Protein AF-A0A9D2M8E3-F1 (afdb_monomer_lite)

Organism: NCBI:txid2838605

Radius of gyration: 37.94 Å; chains: 1; bounding box: 45×96×99 Å

InterPro domains:
  IPR003688 Type IV secretion system protein TraG/VirD4 [PF02534] (4-47)
  IPR027417 P-loop containing nucleoside triphosphate hydrolase [G3DSA:3.40.50.300] (1-57)

Structure (mmCIF, N/CA/C/O backbone):
data_AF-A0A9D2M8E3-F1
#
_entry.id   AF-A0A9D2M8E3-F1
#
loop_
_atom_site.group_PDB
_atom_site.id
_atom_site.type_symbol
_atom_site.label_atom_id
_atom_site.label_alt_id
_atom_site.label_comp_id
_atom_site.label_asym_id
_atom_site.label_entity_id
_atom_site.label_seq_id
_atom_site.pdbx_PDB_ins_code
_atom_site.Cartn_x
_atom_site.Cartn_y
_atom_site.Cartn_z
_atom_site.occupancy
_atom_site.B_iso_or_equiv
_atom_site.auth_seq_id
_atom_site.auth_comp_id
_atom_site.auth_asym_id
_atom_site.auth_atom_id
_atom_site.pdbx_PDB_model_num
ATOM 1 N N . SER A 1 1 ? -12.937 4.416 65.741 1.00 48.53 1 SER A N 1
ATOM 2 C CA . SER A 1 1 ? -12.625 3.472 64.653 1.00 48.53 1 SER A CA 1
ATOM 3 C C . SER A 1 1 ? -11.953 4.256 63.542 1.00 48.53 1 SER A C 1
ATOM 5 O O . SER A 1 1 ? -12.452 5.300 63.144 1.00 48.53 1 SER A O 1
ATOM 7 N N . ARG A 1 2 ? -10.749 3.849 63.131 1.00 47.59 2 ARG A N 1
ATOM 8 C CA . ARG A 1 2 ? -10.013 4.509 62.047 1.00 47.59 2 ARG A CA 1
ATOM 9 C C . ARG A 1 2 ? -10.715 4.159 60.737 1.00 47.59 2 ARG A C 1
ATOM 11 O O . ARG A 1 2 ? -10.759 2.986 60.385 1.00 47.59 2 ARG A O 1
ATOM 18 N N . GLY A 1 3 ? -11.304 5.164 60.087 1.00 56.47 3 GLY A N 1
ATOM 19 C CA . GLY A 1 3 ? -11.869 5.063 58.744 1.00 56.47 3 GLY A CA 1
ATOM 20 C C . GLY A 1 3 ? -10.790 4.555 57.800 1.00 56.47 3 GLY A C 1
ATOM 21 O O . GLY A 1 3 ? -9.823 5.251 57.501 1.00 56.47 3 GLY A O 1
ATOM 22 N N . HIS A 1 4 ? -10.916 3.283 57.457 1.00 54.84 4 HIS A N 1
ATOM 23 C CA . HIS A 1 4 ? -9.984 2.523 56.652 1.00 54.84 4 HIS A CA 1
ATOM 24 C C . HIS A 1 4 ? -10.106 3.015 55.206 1.00 54.84 4 HIS A C 1
ATOM 26 O O . HIS A 1 4 ? -11.126 2.786 54.570 1.00 54.84 4 HIS A O 1
ATOM 32 N N . SER A 1 5 ? -9.095 3.766 54.756 1.00 56.19 5 SER A N 1
ATOM 33 C CA . SER A 1 5 ? -8.707 3.964 53.350 1.00 56.19 5 SER A CA 1
ATOM 34 C C . SER A 1 5 ? -9.853 4.098 52.336 1.00 56.19 5 SER A C 1
ATOM 36 O O . SER A 1 5 ? -10.317 3.108 51.777 1.00 56.19 5 SER A O 1
ATOM 38 N N . GLY A 1 6 ? -10.243 5.337 52.020 1.00 55.47 6 GLY A N 1
ATOM 39 C CA . GLY A 1 6 ? -10.965 5.619 50.779 1.00 55.47 6 GLY A CA 1
ATOM 40 C C . GLY A 1 6 ? -10.062 5.292 49.589 1.00 55.47 6 GLY A C 1
ATOM 41 O O . GLY A 1 6 ? -9.016 5.918 49.420 1.00 55.47 6 GLY A O 1
ATOM 42 N N . SER A 1 7 ? -10.432 4.266 48.828 1.00 56.59 7 SER A N 1
ATOM 43 C CA . SER A 1 7 ? -9.675 3.745 47.694 1.00 56.59 7 SER A CA 1
ATOM 44 C C . SER A 1 7 ? -9.417 4.824 46.641 1.00 56.59 7 SER A C 1
ATOM 46 O O . SER A 1 7 ? -10.342 5.327 46.008 1.00 56.59 7 SER A O 1
ATOM 48 N N . TYR A 1 8 ? -8.142 5.150 46.432 1.00 59.34 8 TYR A N 1
ATOM 49 C CA . TYR A 1 8 ? -7.675 5.828 45.229 1.00 59.34 8 TYR A CA 1
ATOM 50 C C . TYR A 1 8 ? -7.623 4.810 44.088 1.00 59.34 8 TYR A C 1
ATOM 52 O O . TYR A 1 8 ? -6.868 3.844 44.141 1.00 59.34 8 TYR A O 1
ATOM 60 N N . SER A 1 9 ? -8.442 5.020 43.069 1.00 57.38 9 SER A N 1
ATOM 61 C CA . SER A 1 9 ? -8.101 4.880 41.648 1.00 57.38 9 SER A CA 1
ATOM 62 C C . SER A 1 9 ? -9.409 5.001 40.885 1.00 57.38 9 SER A C 1
ATOM 64 O O . SER A 1 9 ? -10.230 4.090 40.843 1.00 57.38 9 SER A O 1
ATOM 66 N N . THR A 1 10 ? -9.637 6.167 40.293 1.00 57.03 10 THR A N 1
ATOM 67 C CA . THR A 1 10 ? -10.474 6.244 39.099 1.00 57.03 10 THR A CA 1
ATOM 68 C C . THR A 1 10 ? -9.817 5.330 38.078 1.00 57.03 10 THR A C 1
ATOM 70 O O . THR A 1 10 ? -8.768 5.653 37.526 1.00 57.03 10 THR A O 1
ATOM 73 N N . SER A 1 11 ? -10.356 4.123 37.974 1.00 56.72 11 SER A N 1
ATOM 74 C CA . SER A 1 11 ? -9.768 3.044 37.212 1.00 56.72 11 SER A CA 1
ATOM 75 C C . SER A 1 11 ? -9.793 3.394 35.726 1.00 56.72 11 SER A C 1
ATOM 77 O O . SER A 1 11 ? -10.864 3.664 35.182 1.00 56.72 11 SER A O 1
ATOM 79 N N . GLU A 1 12 ? -8.649 3.300 35.044 1.00 57.16 12 GLU A N 1
ATOM 80 C CA . GLU A 1 12 ? -8.608 3.197 33.573 1.00 57.16 12 GLU A CA 1
ATOM 81 C C . GLU A 1 12 ? -9.514 2.056 33.059 1.00 57.16 12 GLU A C 1
ATOM 83 O O . GLU A 1 12 ? -9.906 2.026 31.897 1.00 57.16 12 GLU A O 1
ATOM 88 N N . GLN A 1 13 ? -9.920 1.129 33.938 1.00 56.38 13 GLN A N 1
ATOM 89 C CA . GLN A 1 13 ? -10.853 0.040 33.646 1.00 56.38 13 GLN A CA 1
ATOM 90 C C . GLN A 1 13 ? -12.314 0.501 33.494 1.00 56.38 13 GLN A C 1
ATOM 92 O O . GLN A 1 13 ? -13.134 -0.282 33.021 1.00 56.38 13 GLN A O 1
ATOM 97 N N . GLN A 1 14 ? -12.669 1.729 33.895 1.00 52.62 14 GLN A N 1
ATOM 98 C CA . GLN A 1 14 ? -14.042 2.250 33.798 1.00 52.62 14 GLN A CA 1
ATOM 99 C C . GLN A 1 14 ? -14.261 3.229 32.639 1.00 52.62 14 GLN A C 1
ATOM 101 O O . GLN A 1 14 ? -15.409 3.439 32.250 1.00 52.62 14 GLN A O 1
ATOM 106 N N . ALA A 1 15 ? -13.204 3.795 32.051 1.00 56.69 15 ALA A N 1
ATOM 107 C CA . ALA A 1 15 ? -13.328 4.713 30.926 1.00 56.69 15 ALA A CA 1
ATOM 108 C C . ALA A 1 15 ? -12.092 4.655 30.016 1.00 56.69 15 ALA A C 1
ATOM 110 O O . ALA A 1 15 ? -10.996 5.000 30.438 1.00 56.69 15 ALA A O 1
ATOM 111 N N . ALA A 1 16 ? -12.325 4.299 28.749 1.00 57.50 16 ALA A N 1
ATOM 112 C CA . ALA A 1 16 ? -11.420 4.513 27.617 1.00 57.50 16 ALA A CA 1
ATOM 113 C C . ALA A 1 16 ? -10.131 3.670 27.578 1.00 57.50 16 ALA A C 1
ATOM 115 O O . ALA A 1 16 ? -9.033 4.207 27.481 1.00 57.50 16 ALA A O 1
ATOM 116 N N . ARG A 1 17 ? -10.263 2.337 27.533 1.00 69.25 17 ARG A N 1
ATOM 117 C CA . ARG A 1 17 ? -9.218 1.528 26.891 1.00 69.25 17 ARG A CA 1
ATOM 118 C C . ARG A 1 17 ? -9.436 1.571 25.381 1.00 69.25 17 ARG A C 1
ATOM 120 O O . ARG A 1 17 ? -10.548 1.298 24.921 1.00 69.25 17 ARG A O 1
ATOM 127 N N . ASP A 1 18 ? -8.390 1.901 24.630 1.00 72.44 18 ASP A N 1
ATOM 128 C CA . ASP A 1 18 ? -8.398 1.722 23.181 1.00 72.44 18 ASP A CA 1
ATOM 129 C C . ASP A 1 18 ? -8.670 0.250 22.857 1.00 72.44 18 ASP A C 1
ATOM 131 O O . ASP A 1 18 ? -8.271 -0.651 23.601 1.00 72.44 18 ASP A O 1
ATOM 135 N N . LEU A 1 19 ? -9.380 -0.003 21.755 1.00 75.38 19 LEU A N 1
ATOM 136 C CA . LEU A 1 19 ? -9.767 -1.363 21.379 1.00 75.38 19 LEU A CA 1
ATOM 137 C C . LEU A 1 19 ? -8.551 -2.289 21.237 1.00 75.38 19 LEU A C 1
ATOM 139 O O . LEU A 1 19 ? -8.597 -3.439 21.666 1.00 75.38 19 LEU A O 1
ATOM 143 N N . LEU A 1 20 ? -7.487 -1.761 20.638 1.00 81.50 20 LEU A N 1
ATOM 144 C CA . LEU A 1 20 ? -6.161 -2.352 20.558 1.00 81.50 20 LEU A CA 1
ATOM 145 C C . LEU A 1 20 ? -5.149 -1.220 20.710 1.00 81.50 20 LEU A C 1
ATOM 147 O O . LEU A 1 20 ? -5.230 -0.209 20.012 1.00 81.50 20 LEU A O 1
ATOM 151 N N . THR A 1 21 ? -4.193 -1.406 21.607 1.00 84.44 21 THR A N 1
ATOM 152 C CA . THR A 1 21 ? -3.029 -0.526 21.728 1.00 84.44 21 THR A CA 1
ATOM 153 C C . THR A 1 21 ? -2.104 -0.706 20.516 1.00 84.44 21 THR A C 1
ATOM 155 O O . THR A 1 21 ? -2.085 -1.779 19.906 1.00 84.44 21 THR A O 1
ATOM 158 N N . PRO A 1 22 ? -1.304 0.305 20.137 1.00 84.62 22 PRO A N 1
ATOM 159 C CA . PRO A 1 22 ? -0.402 0.196 18.987 1.00 84.62 22 PRO A CA 1
ATOM 160 C C . PRO A 1 22 ? 0.607 -0.954 19.122 1.00 84.62 22 PRO A C 1
ATOM 162 O O . PRO A 1 22 ? 0.984 -1.554 18.117 1.00 84.62 22 PRO A O 1
ATOM 165 N N . ASP A 1 23 ? 1.006 -1.306 20.344 1.00 86.25 23 ASP A N 1
ATOM 166 C CA . ASP A 1 23 ? 1.893 -2.444 20.590 1.00 86.25 23 ASP A CA 1
ATOM 167 C C . ASP A 1 23 ? 1.175 -3.787 20.392 1.00 86.25 23 ASP A C 1
ATOM 169 O O . ASP A 1 23 ? 1.748 -4.707 19.811 1.00 86.25 23 ASP A O 1
ATOM 173 N N . GLU A 1 24 ? -0.108 -3.884 20.757 1.00 86.62 24 GLU A N 1
ATOM 174 C CA . GLU A 1 24 ? -0.941 -5.052 20.439 1.00 86.62 24 GLU A CA 1
ATOM 175 C C . GLU A 1 24 ? -1.195 -5.171 18.922 1.00 86.62 24 GLU A C 1
ATOM 177 O O . GLU A 1 24 ? -1.209 -6.279 18.389 1.00 86.62 24 GLU A O 1
ATOM 182 N N . VAL A 1 25 ? -1.322 -4.051 18.196 1.00 86.31 25 VAL A N 1
ATOM 183 C CA . VAL A 1 25 ? -1.432 -4.051 16.722 1.00 86.31 25 VAL A CA 1
ATOM 184 C C . VAL A 1 25 ? -0.138 -4.536 16.063 1.00 86.31 25 VAL A C 1
ATOM 186 O O . VAL A 1 25 ? -0.194 -5.283 15.089 1.00 86.31 25 VAL A O 1
ATOM 189 N N . ARG A 1 26 ? 1.032 -4.160 16.593 1.00 86.81 26 ARG A N 1
ATOM 190 C CA . ARG A 1 26 ? 2.343 -4.614 16.085 1.00 86.81 26 ARG A CA 1
ATOM 191 C C . ARG A 1 26 ? 2.579 -6.109 16.280 1.00 86.81 26 ARG A C 1
ATOM 193 O O . ARG A 1 26 ? 3.331 -6.706 15.519 1.00 86.81 26 ARG A O 1
ATOM 200 N N . LEU A 1 27 ? 1.953 -6.695 17.297 1.00 91.00 27 LEU A N 1
ATOM 201 C CA . LEU A 1 27 ? 2.009 -8.128 17.586 1.00 91.00 27 LEU A CA 1
ATOM 202 C C . LEU A 1 27 ? 0.926 -8.931 16.848 1.00 91.00 27 LEU A C 1
ATOM 204 O O . LEU A 1 27 ? 0.848 -10.150 17.018 1.00 91.00 27 LEU A O 1
ATOM 208 N N . LEU A 1 28 ? 0.081 -8.279 16.041 1.00 89.00 28 LEU A N 1
ATOM 209 C CA . LEU A 1 28 ? -0.947 -8.962 15.267 1.00 89.00 28 LEU A CA 1
ATOM 210 C C . LEU A 1 28 ? -0.289 -9.923 14.253 1.00 89.00 28 LEU A C 1
ATOM 212 O O . LEU A 1 28 ? 0.680 -9.540 13.594 1.00 89.00 28 LEU A O 1
ATOM 216 N N . PRO A 1 29 ? -0.800 -11.160 14.086 1.00 90.44 29 PRO A N 1
ATOM 217 C CA . PRO A 1 29 ? -0.261 -12.096 13.106 1.00 90.44 29 PRO A CA 1
ATOM 218 C C . PRO A 1 29 ? -0.254 -11.486 11.706 1.00 90.44 29 PRO A C 1
ATOM 220 O O . PRO A 1 29 ? -1.244 -10.874 11.304 1.00 90.44 29 PRO A O 1
ATOM 223 N N . GLU A 1 30 ? 0.811 -11.718 10.933 1.00 87.62 30 GLU A N 1
ATOM 224 C CA . GLU A 1 30 ? 0.981 -11.094 9.616 1.00 87.62 30 GLU A CA 1
ATOM 225 C C . GLU A 1 30 ? -0.240 -11.283 8.711 1.00 87.62 30 GLU A C 1
ATOM 227 O O . GLU A 1 30 ? -0.591 -10.367 7.986 1.00 87.62 30 GLU A O 1
ATOM 232 N N . GLY A 1 31 ? -0.931 -12.424 8.759 1.00 90.25 31 GLY A N 1
ATOM 233 C CA . GLY A 1 31 ? -2.104 -12.710 7.925 1.00 90.25 31 GLY A CA 1
ATOM 234 C C . GLY A 1 31 ? -3.399 -11.982 8.306 1.00 90.25 31 GLY A C 1
ATOM 235 O O . GLY A 1 31 ? -4.410 -12.207 7.644 1.00 90.25 31 GLY A O 1
ATOM 236 N N . LYS A 1 32 ? -3.411 -11.147 9.350 1.00 92.31 32 LYS A N 1
ATOM 237 C CA . LYS A 1 32 ? -4.604 -10.443 9.839 1.00 92.31 32 LYS A CA 1
ATOM 238 C C . LYS A 1 32 ? -4.510 -8.933 9.610 1.00 92.31 32 LYS A C 1
ATOM 240 O O . LYS A 1 32 ? -3.429 -8.357 9.599 1.00 92.31 32 LYS A O 1
ATOM 245 N N . ALA A 1 33 ? -5.664 -8.296 9.449 1.00 91.31 33 ALA A N 1
ATOM 246 C CA . ALA A 1 33 ? -5.821 -6.857 9.304 1.00 91.31 33 ALA A CA 1
ATOM 247 C C . ALA A 1 33 ? -6.982 -6.354 10.167 1.00 91.31 33 ALA A C 1
ATOM 249 O O . ALA A 1 33 ? -7.969 -7.060 10.378 1.00 91.31 33 ALA A O 1
ATOM 250 N N . VAL A 1 34 ? -6.863 -5.116 10.644 1.00 91.12 34 VAL A N 1
ATOM 251 C CA . VAL A 1 34 ? -7.949 -4.402 11.322 1.00 91.12 34 VAL A CA 1
ATOM 252 C C . VAL A 1 34 ? -8.662 -3.529 10.296 1.00 91.12 34 VAL A C 1
ATOM 254 O O . VAL A 1 34 ? -8.035 -2.696 9.644 1.00 91.12 34 VAL A O 1
ATOM 257 N N . LEU A 1 35 ? -9.970 -3.719 10.153 1.00 90.31 35 LEU A N 1
ATOM 258 C CA . LEU A 1 35 ? -10.807 -3.007 9.198 1.00 90.31 35 LEU A CA 1
ATOM 259 C C . LEU A 1 35 ? -11.712 -2.004 9.918 1.00 90.31 35 LEU A C 1
ATOM 261 O O . LEU A 1 35 ? -12.464 -2.364 10.826 1.00 90.31 35 LEU A O 1
ATOM 265 N N . PHE A 1 36 ? -11.674 -0.751 9.466 1.00 90.69 36 PHE A N 1
ATOM 266 C CA . PHE A 1 36 ? -12.558 0.312 9.937 1.00 90.69 36 PHE A CA 1
ATOM 267 C C . PHE A 1 36 ? -13.624 0.604 8.882 1.00 90.69 36 PHE A C 1
ATOM 269 O O . PHE A 1 36 ? -13.362 1.276 7.885 1.00 90.69 36 PHE A O 1
ATOM 276 N N . VAL A 1 37 ? -14.837 0.102 9.109 1.00 92.31 37 VAL A N 1
ATOM 277 C CA . VAL A 1 37 ? -16.008 0.406 8.27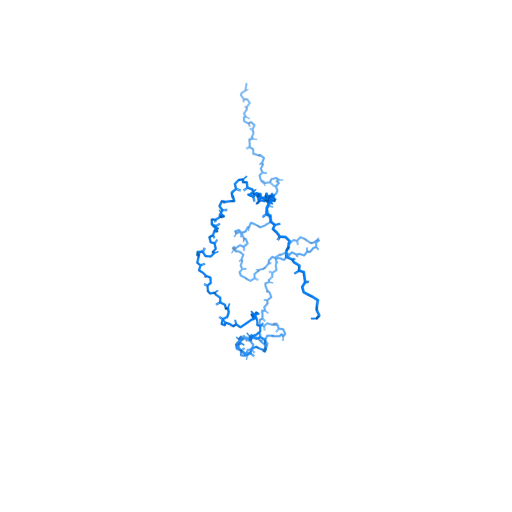8 1.00 92.31 37 VAL A CA 1
ATOM 278 C C . VAL A 1 37 ? -16.850 1.459 8.991 1.00 92.31 37 VAL A C 1
ATOM 280 O O . VAL A 1 37 ? -17.129 1.354 10.185 1.00 92.31 37 VAL A O 1
ATOM 283 N N . ARG A 1 38 ? -17.250 2.512 8.274 1.00 94.00 38 ARG A N 1
ATOM 284 C CA . ARG A 1 38 ? -18.057 3.591 8.854 1.00 94.00 38 ARG A CA 1
ATOM 285 C C . ARG A 1 38 ? -19.384 3.038 9.382 1.00 94.00 38 ARG A C 1
ATOM 287 O O . ARG A 1 38 ? -20.125 2.415 8.636 1.00 94.00 38 ARG A O 1
ATOM 294 N N . GLY A 1 39 ? -19.701 3.352 10.637 1.00 91.88 39 GLY A N 1
ATOM 295 C CA . GLY A 1 39 ? -20.947 2.930 11.287 1.00 91.88 39 GLY A CA 1
ATOM 296 C C . GLY A 1 39 ? -20.880 1.544 11.927 1.00 91.88 39 GLY A C 1
ATOM 297 O O . GLY A 1 39 ? -21.744 1.225 12.736 1.00 91.88 39 GLY A O 1
ATOM 298 N N . GLU A 1 40 ? -19.830 0.776 11.646 1.00 91.12 40 GLU A N 1
ATOM 299 C CA . GLU A 1 40 ? -19.613 -0.538 12.235 1.00 91.12 40 GLU A CA 1
ATOM 300 C C . GLU A 1 40 ? -18.542 -0.495 1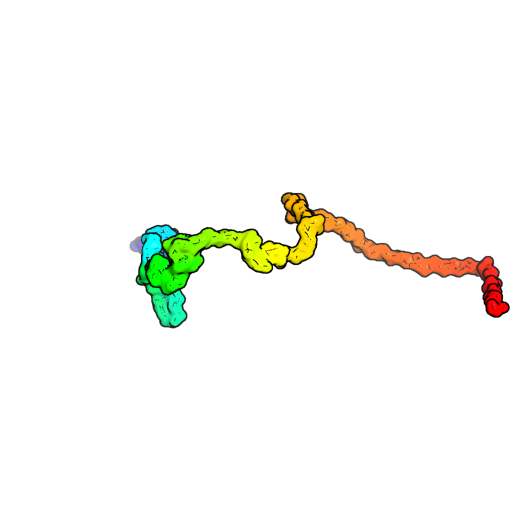3.318 1.00 91.12 40 GLU A C 1
ATOM 302 O O . GLU A 1 40 ? -17.681 0.390 13.369 1.00 91.12 40 GLU A O 1
ATOM 307 N N . ARG A 1 41 ? -18.590 -1.495 14.200 1.00 88.00 41 ARG A N 1
ATOM 308 C CA . ARG A 1 41 ? -17.471 -1.744 15.105 1.00 88.00 41 ARG A CA 1
ATOM 309 C C . ARG A 1 41 ? -16.288 -2.251 14.273 1.00 88.00 41 ARG A C 1
ATOM 311 O O . ARG A 1 41 ? -16.503 -3.034 13.352 1.00 88.00 41 ARG A O 1
ATOM 318 N N . PRO A 1 42 ? -15.053 -1.832 14.576 1.00 88.44 42 PRO A N 1
ATOM 319 C CA . PRO A 1 42 ? -13.864 -2.359 13.908 1.00 88.44 42 PRO A CA 1
ATOM 320 C C . PRO A 1 42 ? -13.802 -3.890 13.973 1.00 88.44 42 PRO A C 1
ATOM 322 O O . PRO A 1 42 ? -14.106 -4.496 15.004 1.00 88.44 42 PRO A O 1
ATOM 325 N N . VAL A 1 43 ? -13.397 -4.495 12.858 1.00 90.31 43 VAL A N 1
ATOM 326 C CA . VAL A 1 43 ? -13.393 -5.949 12.642 1.00 90.31 43 VAL A CA 1
ATOM 327 C C . VAL A 1 43 ? -11.970 -6.420 12.362 1.00 90.31 43 VAL A C 1
ATOM 329 O O . VAL A 1 43 ? -11.1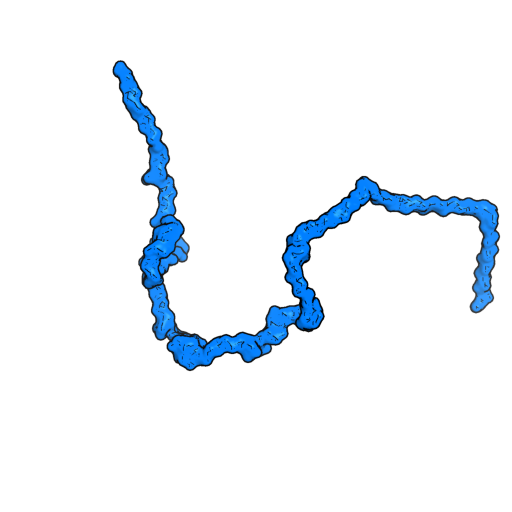89 -5.702 11.742 1.00 90.31 43 VAL A O 1
ATOM 332 N N . ILE A 1 44 ? -11.628 -7.630 12.807 1.00 91.69 44 ILE A N 1
ATOM 333 C CA . ILE A 1 44 ? -10.380 -8.300 12.427 1.00 91.69 44 ILE A CA 1
ATOM 334 C C . ILE A 1 44 ? -10.688 -9.274 11.292 1.00 91.69 44 ILE A C 1
ATOM 336 O O . ILE A 1 44 ? -11.456 -10.217 11.487 1.00 91.69 44 ILE A O 1
ATOM 340 N N . ASP A 1 45 ? -10.055 -9.077 10.140 1.00 93.12 45 ASP A N 1
ATOM 341 C CA . ASP A 1 45 ? -10.195 -9.940 8.964 1.00 93.12 45 ASP A CA 1
ATOM 342 C C . ASP A 1 45 ? -8.830 -10.464 8.488 1.00 93.12 45 ASP A C 1
ATOM 344 O O . ASP A 1 45 ? -7.779 -10.048 8.979 1.00 93.12 45 ASP A O 1
ATOM 348 N N . ASN A 1 46 ? -8.822 -11.429 7.573 1.00 93.75 46 ASN A N 1
ATOM 349 C CA . ASN A 1 46 ? -7.608 -11.885 6.907 1.00 93.75 46 ASN A CA 1
ATOM 350 C C . ASN A 1 46 ? -7.148 -10.862 5.860 1.00 93.75 46 ASN A C 1
ATOM 352 O O . ASN A 1 46 ? -7.963 -10.247 5.173 1.00 93.75 46 ASN A O 1
ATOM 356 N N . LYS A 1 47 ? -5.830 -10.724 5.681 1.00 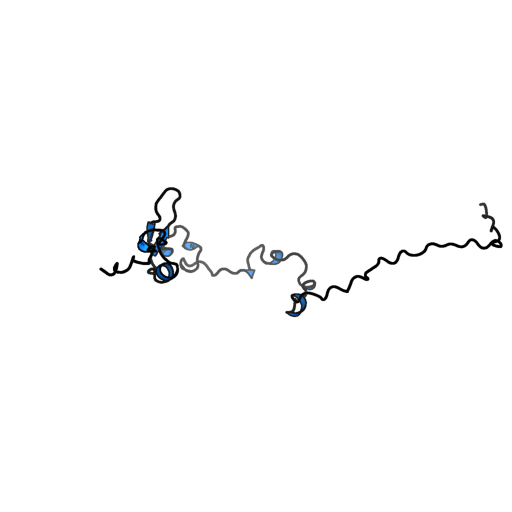93.00 47 LYS A N 1
ATOM 357 C CA . LYS A 1 47 ? -5.284 -9.996 4.530 1.00 93.00 47 LYS A CA 1
ATOM 358 C C . LYS A 1 47 ? -5.710 -10.684 3.235 1.00 93.00 47 LYS A C 1
ATOM 360 O O . LYS A 1 47 ? -5.815 -11.910 3.174 1.00 93.00 47 LYS A O 1
ATOM 365 N N . TYR A 1 48 ? -5.919 -9.882 2.198 1.00 91.06 48 TYR A N 1
ATOM 366 C CA . TYR A 1 48 ? -6.192 -10.401 0.865 1.00 91.06 48 TYR A CA 1
ATOM 367 C C . TYR A 1 48 ? -4.965 -11.142 0.316 1.00 91.06 48 TYR A C 1
ATOM 369 O O . TYR A 1 48 ? -3.837 -10.664 0.443 1.00 91.06 48 TYR A O 1
ATOM 377 N N . ASP A 1 49 ? -5.193 -12.300 -0.303 1.00 91.50 49 ASP A N 1
ATOM 378 C CA . ASP A 1 49 ? -4.145 -13.073 -0.969 1.00 91.50 49 ASP A CA 1
ATOM 379 C C . ASP A 1 49 ? -3.815 -12.442 -2.328 1.00 91.50 49 ASP A C 1
ATOM 381 O O . ASP A 1 49 ? -4.587 -12.553 -3.286 1.00 91.50 49 ASP A O 1
ATOM 385 N N . LEU A 1 50 ? -2.665 -11.769 -2.399 1.00 88.38 50 LEU A N 1
ATOM 386 C CA . LEU A 1 50 ? -2.225 -11.036 -3.586 1.00 88.38 50 LEU A CA 1
ATOM 387 C C . LEU A 1 50 ? -2.126 -11.942 -4.816 1.00 88.38 50 LEU A C 1
ATOM 389 O O . LEU A 1 50 ? -2.528 -11.521 -5.897 1.00 88.38 50 LEU A O 1
ATOM 393 N N . LEU A 1 51 ? -1.703 -13.201 -4.657 1.00 91.31 51 LEU A N 1
ATOM 394 C CA . LEU A 1 51 ? -1.522 -14.138 -5.773 1.00 91.31 51 LEU A CA 1
ATOM 395 C C . LEU A 1 51 ? -2.837 -14.489 -6.480 1.00 91.31 51 LEU A C 1
ATOM 397 O O . LEU A 1 51 ? -2.835 -14.938 -7.626 1.00 91.31 51 LEU A O 1
ATOM 401 N N . ARG A 1 52 ? -3.977 -14.268 -5.818 1.00 92.94 52 ARG A N 1
ATOM 402 C CA . ARG A 1 52 ? -5.316 -14.501 -6.380 1.00 92.94 52 ARG A CA 1
ATOM 403 C C . ARG A 1 52 ? -5.900 -13.260 -7.050 1.00 92.94 52 ARG A C 1
ATOM 405 O O . ARG A 1 52 ? -7.008 -13.332 -7.584 1.00 92.94 52 ARG A O 1
ATOM 412 N N . HIS A 1 53 ? -5.184 -12.137 -7.040 1.00 93.38 53 HIS A N 1
ATOM 413 C CA . HIS A 1 53 ? -5.664 -10.900 -7.633 1.00 93.38 53 HIS A CA 1
ATOM 414 C C . HIS A 1 53 ? -5.858 -11.058 -9.158 1.00 93.38 53 HIS A C 1
ATOM 416 O O . HIS A 1 53 ? -4.956 -11.548 -9.841 1.00 93.38 53 HIS A O 1
ATOM 422 N N . PRO A 1 54 ? -6.983 -10.599 -9.746 1.00 94.12 54 PRO A N 1
ATOM 423 C CA . PRO A 1 54 ? -7.254 -10.759 -11.182 1.00 94.12 54 PRO A CA 1
ATOM 424 C C . PRO A 1 54 ? -6.158 -10.193 -12.101 1.00 94.12 54 PRO A C 1
ATOM 426 O O . PRO A 1 54 ? -5.914 -10.705 -13.195 1.00 94.12 54 PRO A O 1
ATOM 429 N N . CYS A 1 55 ? -5.480 -9.143 -11.636 1.00 92.06 55 CYS A N 1
ATOM 430 C CA . CYS A 1 55 ? -4.428 -8.438 -12.363 1.00 92.06 55 CYS A CA 1
ATOM 431 C C . CYS A 1 55 ? -3.006 -8.849 -11.943 1.00 92.06 55 CYS A C 1
ATOM 433 O O . CYS A 1 55 ? -2.069 -8.116 -12.240 1.00 92.06 55 CYS A O 1
ATOM 435 N N . ILE A 1 56 ? -2.822 -9.999 -11.280 1.00 93.69 56 ILE A N 1
ATOM 436 C CA . ILE A 1 56 ? -1.492 -10.465 -10.840 1.00 93.69 56 ILE A CA 1
ATOM 437 C C . ILE A 1 56 ? -0.498 -10.604 -12.004 1.00 93.69 56 ILE A C 1
ATOM 439 O O . ILE A 1 56 ? 0.681 -10.346 -11.844 1.00 93.69 56 ILE A O 1
ATOM 443 N N . ARG A 1 57 ? -0.979 -10.898 -13.219 1.00 92.12 57 ARG A N 1
ATOM 444 C CA . ARG A 1 57 ? -0.164 -11.015 -14.446 1.00 92.12 57 ARG A CA 1
ATOM 445 C C . ARG A 1 57 ? 0.685 -9.782 -14.800 1.00 92.12 57 ARG A C 1
ATOM 447 O O . ARG A 1 57 ? 1.509 -9.873 -15.699 1.00 92.12 57 ARG A O 1
ATOM 454 N N . PHE A 1 58 ? 0.409 -8.630 -14.189 1.00 89.50 58 PHE A N 1
ATOM 455 C CA . PHE A 1 58 ? 1.137 -7.379 -14.417 1.00 89.50 58 PHE A CA 1
ATOM 456 C C . PHE A 1 58 ? 2.178 -7.081 -13.333 1.00 89.50 58 PHE A C 1
ATOM 458 O O . PHE A 1 58 ? 2.881 -6.082 -13.441 1.00 89.50 58 PHE A O 1
ATOM 465 N N . THR A 1 59 ? 2.275 -7.909 -12.293 1.00 89.88 59 THR A N 1
ATOM 466 C CA . THR A 1 59 ? 3.312 -7.803 -11.263 1.00 89.88 59 THR A CA 1
ATOM 467 C C . THR A 1 59 ? 4.401 -8.846 -11.492 1.00 89.88 59 THR A C 1
ATOM 469 O O . THR A 1 59 ? 4.210 -9.819 -12.226 1.00 89.88 59 THR A O 1
ATOM 472 N N . GLU A 1 60 ? 5.546 -8.652 -10.841 1.00 90.50 60 GLU A N 1
ATOM 473 C CA . GLU A 1 60 ? 6.691 -9.570 -10.912 1.00 90.50 60 GLU A CA 1
ATOM 474 C C . GLU A 1 60 ? 6.298 -11.002 -10.509 1.00 90.50 60 GLU A C 1
ATOM 476 O O . GLU A 1 60 ? 6.627 -11.959 -11.209 1.00 90.50 60 GLU A O 1
ATOM 481 N N . ASP A 1 61 ? 5.484 -11.144 -9.456 1.00 88.94 61 ASP A N 1
ATOM 482 C CA . ASP A 1 61 ? 4.959 -12.435 -8.985 1.00 88.94 61 ASP A CA 1
ATOM 483 C C . ASP A 1 61 ? 4.098 -13.167 -10.032 1.00 88.94 61 ASP A C 1
ATOM 485 O O . ASP A 1 61 ? 4.006 -14.395 -10.027 1.00 88.94 61 ASP A O 1
ATOM 489 N N . GLY A 1 62 ? 3.449 -12.426 -10.936 1.00 90.12 62 GLY A N 1
ATOM 490 C CA . GLY A 1 62 ? 2.663 -12.981 -12.038 1.00 90.12 62 GLY A CA 1
ATOM 491 C C . GLY A 1 62 ? 3.451 -13.197 -13.329 1.00 90.12 62 GLY A C 1
ATOM 492 O O . GLY A 1 62 ? 2.839 -13.532 -14.346 1.00 90.12 62 GLY A O 1
ATOM 493 N N . GLY A 1 63 ? 4.773 -13.002 -13.307 1.00 90.19 63 GLY A N 1
ATOM 494 C CA . GLY A 1 63 ? 5.659 -13.166 -14.459 1.00 90.19 63 GLY A CA 1
ATOM 495 C C . GLY A 1 63 ? 5.806 -11.921 -15.335 1.00 90.19 63 GLY A C 1
ATOM 496 O O . GLY A 1 63 ? 6.328 -12.029 -16.447 1.00 90.19 63 GLY A O 1
ATOM 497 N N . ALA A 1 64 ? 5.351 -10.751 -14.875 1.00 91.75 64 ALA A N 1
ATOM 498 C CA . ALA A 1 64 ? 5.645 -9.496 -15.556 1.00 91.75 64 ALA A CA 1
ATOM 499 C C . ALA A 1 64 ? 7.125 -9.115 -15.375 1.00 91.75 64 ALA A C 1
ATOM 501 O O . ALA A 1 64 ? 7.726 -9.456 -14.353 1.00 91.75 64 ALA A O 1
ATOM 502 N N . PRO A 1 65 ? 7.729 -8.403 -16.343 1.00 90.19 65 PRO A N 1
ATOM 503 C CA . PRO A 1 65 ? 9.055 -7.834 -16.146 1.00 90.19 65 PRO A CA 1
ATOM 504 C C . PRO A 1 65 ? 9.042 -6.837 -14.982 1.00 90.19 65 PRO A C 1
ATOM 506 O O . PRO A 1 65 ? 8.036 -6.161 -14.749 1.00 90.19 65 PRO A O 1
ATOM 509 N N . SER A 1 66 ? 10.175 -6.730 -14.285 1.00 89.19 66 SER A N 1
ATOM 510 C CA . SER A 1 66 ? 10.373 -5.722 -13.245 1.00 89.19 66 SER A CA 1
ATOM 511 C C . SER A 1 66 ? 10.074 -4.322 -13.759 1.00 89.19 66 SER A C 1
ATOM 513 O O . SER A 1 66 ? 10.331 -4.002 -14.923 1.00 89.19 66 SER A O 1
ATOM 515 N N . TYR A 1 67 ? 9.530 -3.485 -12.878 1.00 86.19 67 TYR A N 1
ATOM 516 C CA . TYR A 1 67 ? 9.209 -2.111 -13.233 1.00 86.19 67 TYR A CA 1
ATOM 517 C C . TYR A 1 67 ? 10.493 -1.319 -13.510 1.00 86.19 67 TYR A C 1
ATOM 519 O O . TYR A 1 67 ? 11.263 -1.023 -12.596 1.00 86.19 67 TYR A O 1
ATOM 527 N N . ASP A 1 68 ? 10.712 -0.970 -14.777 1.00 87.00 68 ASP A N 1
ATOM 528 C CA . ASP A 1 68 ? 11.813 -0.114 -15.206 1.00 87.00 68 ASP A CA 1
ATOM 529 C C . ASP A 1 68 ? 11.348 1.343 -15.257 1.00 87.00 68 ASP A C 1
ATOM 531 O O . ASP A 1 68 ? 10.662 1.777 -16.188 1.00 87.00 68 ASP A O 1
ATOM 535 N N . TYR A 1 69 ? 11.740 2.106 -14.239 1.00 81.62 69 TYR A N 1
ATOM 536 C CA . TYR A 1 69 ? 11.398 3.520 -14.137 1.00 81.62 69 TYR A CA 1
ATOM 537 C C . TYR A 1 69 ? 12.045 4.365 -15.240 1.00 81.62 69 TYR A C 1
ATOM 539 O O . TYR A 1 69 ? 11.525 5.429 -15.542 1.00 81.62 69 TYR A O 1
ATOM 547 N N . THR A 1 70 ? 13.135 3.913 -15.868 1.00 81.44 70 THR A N 1
ATOM 548 C CA . THR A 1 70 ? 13.806 4.668 -16.941 1.00 81.44 70 THR A CA 1
ATOM 549 C C . THR A 1 70 ? 13.078 4.556 -18.278 1.00 81.44 70 THR A C 1
ATOM 551 O O . THR A 1 70 ? 13.146 5.466 -19.102 1.00 81.44 70 THR A O 1
ATOM 554 N N . ALA A 1 71 ? 12.343 3.460 -18.480 1.00 79.38 71 ALA A N 1
ATOM 555 C CA . ALA A 1 71 ? 11.564 3.200 -19.685 1.00 79.38 71 ALA A CA 1
ATOM 556 C C . ALA A 1 71 ? 10.152 3.816 -19.642 1.00 79.38 71 ALA A C 1
ATOM 558 O O . ALA A 1 71 ? 9.43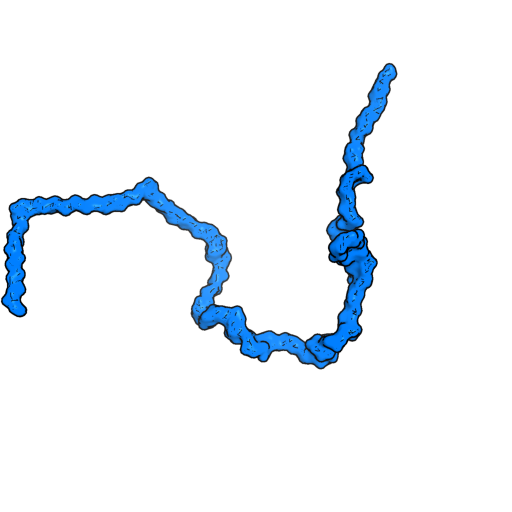0 3.773 -20.643 1.00 79.38 71 ALA A O 1
ATOM 559 N N . ALA A 1 72 ? 9.728 4.376 -18.503 1.00 79.19 72 ALA A N 1
ATOM 560 C CA . ALA A 1 72 ? 8.425 5.019 -18.385 1.00 79.19 72 ALA A CA 1
ATOM 561 C C . ALA A 1 72 ? 8.376 6.294 -19.247 1.00 79.19 72 ALA A C 1
ATOM 563 O O . ALA A 1 72 ? 9.272 7.132 -19.202 1.00 79.19 72 ALA A O 1
ATOM 564 N N . GLY A 1 73 ? 7.306 6.469 -20.031 1.00 74.88 73 GLY A N 1
ATOM 565 C CA . GLY A 1 73 ? 7.213 7.547 -21.029 1.00 74.88 73 GLY A CA 1
ATOM 566 C C . GLY A 1 73 ? 7.247 8.978 -20.472 1.00 74.88 73 GLY A C 1
ATOM 567 O O . GLY A 1 73 ? 7.429 9.908 -21.248 1.00 74.88 73 GLY A O 1
ATOM 568 N N . GLN A 1 74 ? 7.087 9.151 -19.157 1.00 66.94 74 GLN A N 1
ATOM 569 C CA . GLN A 1 74 ? 7.204 10.437 -18.455 1.00 66.94 74 GLN A CA 1
ATOM 570 C C . GLN A 1 74 ? 8.416 10.504 -17.511 1.00 66.94 74 GLN A C 1
ATOM 572 O O . GLN A 1 74 ? 8.575 11.488 -16.804 1.00 66.94 74 GLN A O 1
ATOM 577 N N . ALA A 1 75 ? 9.301 9.501 -17.516 1.00 67.56 75 ALA A N 1
ATOM 578 C CA . ALA A 1 75 ? 10.445 9.440 -16.602 1.00 67.56 75 ALA A CA 1
ATOM 579 C C . ALA A 1 75 ? 11.416 10.620 -16.761 1.00 67.56 75 ALA A C 1
ATOM 581 O O . ALA A 1 75 ? 12.079 11.024 -15.810 1.00 67.56 75 ALA A O 1
ATOM 582 N N . ALA A 1 76 ? 11.507 11.175 -17.973 1.00 64.62 76 ALA A N 1
ATOM 583 C CA . ALA A 1 76 ? 12.323 12.350 -18.261 1.00 64.62 76 ALA A CA 1
ATOM 584 C C . ALA A 1 76 ? 11.675 13.668 -17.791 1.00 64.62 76 ALA A C 1
ATOM 586 O O . ALA A 1 76 ? 12.386 14.652 -17.612 1.00 64.62 76 ALA A O 1
ATOM 587 N N . ASP A 1 77 ? 10.355 13.677 -17.576 1.00 65.94 77 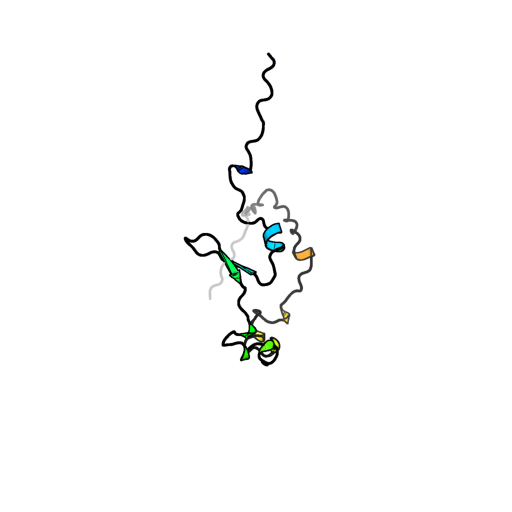ASP A N 1
ATOM 588 C CA . ASP A 1 77 ? 9.554 14.874 -17.284 1.00 65.94 77 ASP A CA 1
ATOM 589 C C . ASP A 1 77 ? 9.136 14.980 -15.804 1.00 65.94 77 ASP A C 1
ATOM 591 O O . ASP A 1 77 ? 8.442 15.926 -15.426 1.00 65.94 77 ASP A O 1
ATOM 595 N N . ASP A 1 78 ? 9.542 14.035 -14.948 1.00 69.81 78 ASP A N 1
ATOM 596 C CA . ASP A 1 78 ? 9.166 14.024 -13.524 1.00 69.81 78 ASP A CA 1
ATOM 597 C C . ASP A 1 78 ? 9.715 15.236 -12.748 1.00 69.81 78 ASP A C 1
ATOM 599 O O . ASP A 1 78 ? 9.186 15.601 -11.693 1.00 69.81 78 ASP A O 1
ATOM 603 N N . LEU A 1 79 ? 10.762 15.889 -13.265 1.00 70.69 79 LEU A N 1
ATOM 604 C CA . LEU A 1 79 ? 11.377 17.061 -12.652 1.00 70.69 79 LEU A CA 1
ATOM 605 C C . LEU A 1 79 ? 11.314 18.267 -13.600 1.00 70.69 79 LEU A C 1
ATOM 607 O O . LEU A 1 79 ? 11.773 18.185 -14.739 1.00 70.69 79 LEU A O 1
ATOM 611 N N . PRO A 1 80 ? 10.770 19.414 -13.150 1.00 73.69 80 PRO A N 1
ATOM 612 C CA . PRO A 1 80 ? 10.702 20.603 -13.980 1.00 73.69 80 PRO A CA 1
ATOM 613 C C . PRO A 1 80 ? 12.096 21.207 -14.198 1.00 73.69 80 PRO A C 1
ATOM 615 O O . PRO A 1 80 ? 12.843 21.455 -13.251 1.00 73.69 80 PRO A O 1
ATOM 618 N N . GLY A 1 81 ? 12.394 21.547 -15.452 1.00 75.62 81 GLY A N 1
ATOM 619 C CA . GLY A 1 81 ? 13.604 22.274 -15.836 1.00 75.62 81 GLY A CA 1
ATOM 620 C C . GLY A 1 81 ? 14.788 21.376 -16.199 1.00 75.62 81 GLY A C 1
ATOM 621 O O . GLY A 1 81 ? 14.758 20.164 -16.033 1.00 75.62 81 GLY A O 1
ATOM 622 N N . ASP A 1 82 ? 15.834 21.994 -16.744 1.00 79.00 82 ASP A N 1
ATOM 623 C CA . ASP A 1 82 ? 17.053 21.288 -17.144 1.00 79.00 82 ASP A CA 1
ATOM 624 C C . ASP A 1 82 ? 17.853 20.839 -15.910 1.00 79.00 82 ASP A C 1
ATOM 626 O O . ASP A 1 82 ? 18.052 21.633 -14.986 1.00 79.00 82 ASP A O 1
ATOM 630 N N . ALA A 1 83 ? 18.342 19.595 -15.918 1.00 75.56 83 ALA A N 1
ATOM 631 C CA . ALA A 1 83 ? 19.118 19.003 -14.829 1.00 75.56 83 ALA A CA 1
ATOM 632 C C . ALA A 1 83 ? 20.389 19.802 -14.505 1.00 75.56 83 ALA A C 1
ATOM 634 O O . ALA A 1 83 ? 20.848 19.817 -13.364 1.00 75.56 83 ALA A O 1
ATOM 635 N N . ALA A 1 84 ? 20.928 20.526 -15.490 1.00 79.69 84 ALA A N 1
ATOM 636 C CA . ALA A 1 84 ? 22.057 21.433 -15.300 1.00 79.69 84 ALA A CA 1
ATOM 637 C C . ALA A 1 84 ? 21.758 22.620 -14.359 1.00 79.69 84 ALA A C 1
ATOM 639 O O . ALA A 1 84 ? 22.691 23.234 -13.848 1.00 79.69 84 ALA A O 1
ATOM 640 N N . ASN A 1 85 ? 20.482 22.947 -14.125 1.00 81.12 85 ASN A N 1
ATOM 641 C CA . ASN A 1 85 ? 20.060 24.038 -13.240 1.00 81.12 85 ASN A CA 1
ATOM 642 C C . ASN A 1 85 ? 19.767 23.577 -11.805 1.00 81.12 85 ASN A C 1
ATOM 644 O O . ASN A 1 85 ? 19.307 24.378 -10.991 1.00 81.12 85 ASN A O 1
ATOM 648 N N . TRP A 1 86 ? 19.959 22.295 -11.492 1.00 82.62 86 TRP A N 1
ATOM 649 C CA . TRP A 1 86 ? 19.721 21.780 -10.150 1.00 82.62 86 TRP A CA 1
ATOM 650 C C . TRP A 1 86 ? 20.960 22.023 -9.286 1.00 82.62 86 TRP A C 1
ATOM 652 O O . TRP A 1 86 ? 22.018 21.438 -9.517 1.00 82.62 86 TRP A O 1
ATOM 662 N N . GLU A 1 87 ? 20.834 22.886 -8.279 1.00 81.19 87 GLU A N 1
ATOM 663 C CA . GLU A 1 87 ? 21.846 23.013 -7.230 1.00 81.19 87 GLU A CA 1
ATOM 664 C C . GLU A 1 87 ? 21.670 21.879 -6.213 1.00 81.19 87 GLU A C 1
ATOM 666 O O . GLU A 1 87 ? 20.580 21.651 -5.681 1.00 81.19 87 GLU A O 1
ATOM 671 N N . LEU A 1 88 ? 22.757 21.148 -5.955 1.00 84.00 88 LEU A N 1
ATOM 672 C CA . LEU A 1 88 ? 22.839 20.209 -4.841 1.00 84.00 88 LEU A CA 1
ATOM 673 C C . LEU A 1 88 ? 22.806 21.015 -3.545 1.00 84.00 88 LEU A C 1
ATOM 675 O O . LEU A 1 88 ? 23.807 21.629 -3.186 1.00 84.00 88 LEU A O 1
ATOM 679 N N . LEU A 1 89 ? 21.661 20.994 -2.866 1.00 83.62 89 LEU A N 1
ATOM 680 C CA . LEU A 1 89 ? 21.537 21.604 -1.549 1.00 83.62 89 LEU A CA 1
ATOM 681 C C . LEU A 1 89 ? 22.393 20.836 -0.547 1.00 83.62 89 LEU A C 1
ATOM 683 O O . LEU A 1 89 ? 22.305 19.605 -0.452 1.00 83.62 89 LEU A O 1
ATOM 687 N N . ASP A 1 90 ? 23.202 21.561 0.210 1.00 84.44 90 ASP A N 1
ATOM 688 C CA . ASP A 1 90 ? 23.949 21.001 1.326 1.00 84.44 90 ASP A CA 1
ATOM 689 C C . ASP A 1 90 ? 23.168 21.154 2.643 1.00 84.44 90 ASP A C 1
ATOM 691 O O . ASP A 1 90 ? 22.042 21.654 2.691 1.00 84.44 90 ASP A O 1
ATOM 695 N N . MET A 1 91 ? 23.726 20.649 3.745 1.00 83.12 91 MET A N 1
ATOM 696 C CA . MET A 1 91 ? 23.081 20.787 5.055 1.00 83.12 91 MET A CA 1
ATOM 697 C C . MET A 1 91 ? 23.050 22.237 5.550 1.00 83.12 91 MET A C 1
ATOM 699 O O . MET A 1 91 ? 22.215 22.554 6.401 1.00 83.12 91 MET A O 1
ATOM 703 N N . ASP A 1 92 ? 23.920 23.103 5.024 1.00 80.19 92 ASP A N 1
ATOM 704 C CA . ASP A 1 92 ? 24.022 24.502 5.423 1.00 80.19 92 ASP A CA 1
ATOM 705 C C . ASP A 1 92 ? 22.878 25.338 4.822 1.00 80.19 92 ASP A C 1
ATOM 707 O O . ASP A 1 92 ? 22.399 26.272 5.472 1.00 80.19 92 ASP A O 1
ATOM 711 N N . ASP A 1 93 ? 22.338 24.943 3.665 1.00 83.38 93 ASP A N 1
ATOM 712 C CA . ASP A 1 93 ? 21.163 25.569 3.038 1.00 83.38 93 ASP A CA 1
ATOM 713 C C . ASP A 1 93 ? 19.871 25.447 3.865 1.00 83.38 93 ASP A C 1
ATOM 715 O O . ASP A 1 93 ? 18.974 26.294 3.775 1.00 83.38 93 ASP A O 1
ATOM 719 N N . PHE A 1 94 ? 19.764 24.410 4.702 1.00 81.94 94 PHE A N 1
ATOM 720 C CA . PHE A 1 94 ? 18.621 24.202 5.600 1.00 81.94 94 PHE A CA 1
ATOM 721 C C . PHE A 1 94 ? 18.777 24.919 6.943 1.00 81.94 94 PHE A C 1
ATOM 723 O O . PHE A 1 94 ? 17.817 24.996 7.722 1.00 81.94 94 PHE A O 1
ATOM 730 N N . LEU A 1 95 ? 19.968 25.445 7.242 1.00 83.25 95 LEU A N 1
ATOM 731 C CA . LEU A 1 95 ? 20.180 26.215 8.456 1.00 83.25 95 LEU A CA 1
ATOM 732 C C . LEU A 1 95 ? 19.486 27.577 8.326 1.00 83.25 95 LEU A C 1
ATOM 734 O O . LEU A 1 95 ? 19.510 28.212 7.270 1.00 83.25 95 LEU A O 1
ATOM 738 N N . PRO A 1 96 ? 18.854 28.075 9.402 1.00 79.56 96 PRO A N 1
ATOM 739 C CA . PRO A 1 96 ? 18.224 29.382 9.378 1.00 79.56 96 PRO A CA 1
ATOM 740 C C . PRO A 1 96 ? 19.279 30.444 9.066 1.00 79.56 96 PRO A C 1
ATOM 742 O O . PRO A 1 96 ? 20.124 30.761 9.906 1.00 79.56 96 PRO A O 1
ATOM 745 N N . GLN A 1 97 ? 19.216 31.017 7.861 1.00 69.12 97 GLN A N 1
ATOM 746 C CA . GLN A 1 97 ? 20.103 32.109 7.486 1.00 69.12 97 GLN A CA 1
ATOM 747 C C . GLN A 1 97 ? 19.963 33.232 8.513 1.00 69.12 97 GLN A C 1
ATOM 749 O O . GLN A 1 97 ? 18.850 33.665 8.844 1.00 69.12 97 GLN A O 1
ATOM 754 N N . ALA A 1 98 ? 21.096 33.712 9.028 1.00 71.88 98 ALA A N 1
ATOM 755 C CA . ALA A 1 98 ? 21.118 34.840 9.941 1.00 71.88 98 ALA A CA 1
ATOM 756 C C . ALA A 1 98 ? 20.440 36.030 9.250 1.00 71.88 98 ALA A C 1
ATOM 758 O O . ALA A 1 98 ? 20.996 36.635 8.329 1.00 71.88 98 ALA A O 1
ATOM 759 N N . LYS A 1 99 ? 19.209 36.355 9.669 1.00 62.19 99 LYS A N 1
ATOM 760 C CA . LYS A 1 99 ? 18.499 37.544 9.191 1.00 62.19 99 LYS A CA 1
ATOM 761 C C . LYS A 1 99 ? 19.442 38.723 9.392 1.00 62.19 99 LYS A C 1
ATOM 763 O O . LYS A 1 99 ? 19.782 39.034 10.534 1.00 62.19 99 LYS A O 1
ATOM 768 N N . ARG A 1 100 ? 19.874 39.367 8.299 1.00 61.44 100 ARG A N 1
ATOM 769 C CA . ARG A 1 100 ? 20.652 40.609 8.393 1.00 61.44 100 ARG A CA 1
ATOM 770 C C . ARG A 1 100 ? 19.891 41.533 9.343 1.00 61.44 100 ARG A C 1
ATOM 772 O O . ARG A 1 100 ? 18.690 41.721 9.113 1.00 61.44 100 ARG A O 1
ATOM 779 N N . PRO A 1 101 ? 20.522 42.059 10.409 1.00 71.50 101 PRO A N 1
ATOM 780 C CA . PRO A 1 101 ? 19.827 42.948 11.320 1.00 71.50 101 PRO A CA 1
ATOM 781 C C . PRO A 1 101 ? 19.287 44.102 10.485 1.00 71.50 101 PRO A C 1
ATOM 783 O O . PRO A 1 101 ? 20.050 44.827 9.842 1.00 71.50 101 PRO A O 1
ATOM 786 N N . GLN A 1 102 ? 17.960 44.221 10.419 1.00 64.44 102 GLN A N 1
ATOM 787 C CA . GLN A 1 102 ? 17.374 45.385 9.781 1.00 64.44 102 GLN A CA 1
ATOM 788 C C . GLN A 1 102 ? 17.800 46.590 10.618 1.00 64.44 102 GLN A C 1
ATOM 790 O O . GLN A 1 102 ? 17.659 46.542 11.845 1.00 64.44 102 GLN A O 1
ATOM 795 N N . PRO A 1 103 ? 18.360 47.645 10.003 1.00 68.19 103 PRO A N 1
ATOM 796 C CA . PRO A 1 103 ? 18.678 48.842 10.755 1.00 68.19 103 PRO A CA 1
ATOM 797 C C . PRO A 1 103 ? 17.389 49.322 11.442 1.00 68.19 103 PRO A C 1
ATOM 799 O O . PRO A 1 103 ? 16.329 49.310 10.811 1.00 68.19 103 PRO A O 1
ATOM 802 N N . PRO A 1 104 ? 17.447 49.754 12.715 1.00 73.38 104 PRO A N 1
ATOM 803 C CA . PRO A 1 104 ? 16.264 50.113 13.510 1.00 73.38 104 PRO A CA 1
ATOM 804 C C . PRO A 1 104 ? 15.487 51.318 12.949 1.00 73.38 104 PRO A C 1
ATOM 806 O O . PRO A 1 104 ? 14.456 51.714 13.484 1.00 73.38 104 PRO A O 1
ATOM 809 N N . PHE A 1 105 ? 15.977 51.915 11.865 1.00 65.62 105 PHE A N 1
ATOM 810 C CA . PHE A 1 105 ? 15.427 53.081 11.210 1.00 65.62 105 PHE A CA 1
ATOM 811 C C . PHE A 1 105 ? 15.622 52.947 9.695 1.00 65.62 105 PHE A C 1
ATOM 813 O O . PHE A 1 105 ? 16.726 52.681 9.215 1.00 65.62 105 PHE A O 1
ATOM 820 N N . ARG A 1 106 ? 14.547 53.171 8.928 1.00 63.84 106 ARG A N 1
ATOM 821 C CA . ARG A 1 106 ? 14.641 53.437 7.488 1.00 63.84 106 ARG A CA 1
ATOM 822 C C . ARG A 1 106 ? 15.330 54.786 7.316 1.00 63.84 106 ARG A C 1
ATOM 824 O O . ARG A 1 106 ? 14.711 55.802 7.613 1.00 63.84 106 ARG A O 1
ATOM 831 N N . THR A 1 107 ? 16.561 54.818 6.807 1.00 63.38 107 THR A N 1
ATOM 832 C CA . THR A 1 107 ? 17.181 56.069 6.355 1.00 63.38 107 THR A CA 1
ATOM 833 C C . THR A 1 107 ? 16.281 56.719 5.313 1.00 63.38 107 THR A C 1
ATOM 835 O O . THR A 1 107 ? 16.184 56.268 4.176 1.00 63.38 107 THR A O 1
ATOM 838 N N . ILE A 1 108 ? 15.578 57.779 5.711 1.00 62.16 108 ILE A N 1
ATOM 839 C CA . ILE A 1 108 ? 14.909 58.667 4.767 1.00 62.16 108 ILE A CA 1
ATOM 840 C C . ILE A 1 108 ? 16.042 59.359 4.001 1.00 62.16 108 ILE A C 1
ATOM 842 O O . ILE A 1 108 ? 16.840 60.060 4.630 1.00 62.16 108 ILE A O 1
ATOM 846 N N . PRO A 1 109 ? 16.180 59.181 2.675 1.00 58.56 109 PRO A N 1
ATOM 847 C CA . PRO A 1 109 ? 17.131 59.982 1.926 1.00 58.56 109 PRO A CA 1
ATOM 848 C C . PRO A 1 109 ? 16.651 61.435 1.988 1.00 58.56 109 PRO A C 1
ATOM 850 O O . PRO A 1 109 ? 15.633 61.788 1.390 1.00 58.56 109 PRO A O 1
ATOM 853 N N . ASN A 1 110 ? 17.359 62.282 2.738 1.00 61.34 110 ASN A N 1
ATOM 854 C CA . ASN A 1 110 ? 17.091 63.715 2.781 1.00 61.34 110 ASN A CA 1
ATOM 855 C C . ASN A 1 110 ? 17.261 64.288 1.370 1.00 61.34 110 ASN A C 1
ATOM 857 O O . ASN A 1 110 ? 18.369 64.557 0.914 1.00 61.34 110 ASN A O 1
ATOM 861 N N . LYS A 1 111 ? 16.148 64.491 0.663 1.00 59.66 111 LYS A N 1
ATOM 862 C CA . LYS A 1 111 ? 16.102 65.185 -0.628 1.00 59.66 111 LYS A CA 1
ATOM 863 C C . LYS A 1 111 ? 16.117 66.702 -0.403 1.00 59.66 111 LYS A C 1
ATOM 865 O O . LYS A 1 111 ? 15.236 67.425 -0.856 1.00 59.66 111 LYS A O 1
ATOM 870 N N . THR A 1 112 ? 17.113 67.221 0.311 1.00 59.28 112 THR A N 1
ATOM 871 C CA . THR A 1 112 ? 17.336 68.668 0.425 1.00 59.28 112 THR A CA 1
ATOM 872 C C . THR A 1 112 ? 18.160 69.154 -0.763 1.00 59.28 112 THR A C 1
ATOM 874 O O . THR A 1 112 ? 19.370 69.344 -0.691 1.00 59.28 112 THR A O 1
ATOM 877 N N . ARG A 1 113 ? 17.483 69.411 -1.886 1.00 57.88 113 ARG A N 1
ATOM 878 C CA . ARG A 1 113 ? 18.039 70.214 -2.982 1.00 57.88 113 ARG A CA 1
ATOM 879 C C . ARG A 1 113 ? 18.041 71.681 -2.539 1.00 57.88 113 ARG A C 1
ATOM 881 O O . ARG A 1 113 ? 17.081 72.408 -2.788 1.00 57.88 113 ARG A O 1
ATOM 888 N N . ARG A 1 114 ? 19.102 72.129 -1.855 1.00 53.75 114 ARG A N 1
ATOM 889 C CA . ARG A 1 114 ? 19.369 73.569 -1.701 1.00 53.75 114 ARG A CA 1
ATOM 890 C C . ARG A 1 114 ? 19.581 74.142 -3.106 1.00 53.75 114 ARG A C 1
ATOM 892 O O . ARG A 1 114 ? 20.589 73.853 -3.738 1.00 53.75 114 ARG A O 1
ATOM 899 N N . ARG A 1 115 ? 18.615 74.911 -3.618 1.00 54.34 115 ARG A N 1
ATOM 900 C CA . ARG A 1 115 ? 18.817 75.731 -4.821 1.00 54.34 115 ARG A CA 1
ATOM 901 C C . ARG A 1 115 ? 19.842 76.807 -4.464 1.00 54.34 115 ARG A C 1
ATOM 903 O O . ARG A 1 115 ? 19.583 77.596 -3.558 1.00 54.34 115 ARG A O 1
ATOM 910 N N . SER A 1 116 ? 21.007 76.802 -5.110 1.00 57.56 116 SER A N 1
ATOM 911 C CA . SER A 1 116 ? 21.949 77.914 -4.994 1.00 57.56 116 SER A CA 1
ATOM 912 C C . SER A 1 116 ? 21.396 79.089 -5.809 1.00 57.56 116 SER A C 1
ATOM 914 O O . SER A 1 116 ? 20.831 78.900 -6.884 1.00 57.56 116 SER A O 1
ATOM 916 N N . ALA A 1 117 ? 21.501 80.310 -5.286 1.00 56.44 117 ALA A N 1
ATOM 917 C CA . ALA A 1 117 ? 20.926 81.509 -5.908 1.00 56.44 117 ALA A CA 1
ATOM 918 C C . ALA A 1 117 ? 21.671 81.981 -7.180 1.00 56.44 117 ALA A C 1
ATOM 920 O O . ALA A 1 117 ? 21.371 83.049 -7.698 1.00 56.44 117 ALA A O 1
ATOM 921 N N . HIS A 1 118 ? 22.643 81.206 -7.670 1.00 53.88 118 HIS A N 1
ATOM 922 C CA . HIS A 1 118 ? 23.573 81.604 -8.731 1.00 53.88 118 HIS A CA 1
ATOM 923 C C . HIS A 1 118 ? 23.670 80.556 -9.852 1.00 53.88 118 HIS A C 1
ATOM 925 O O . HIS A 1 118 ? 24.741 80.355 -10.416 1.00 53.88 118 HIS A O 1
ATOM 931 N N . GLU A 1 119 ? 22.580 79.856 -10.176 1.00 57.44 119 GLU A N 1
ATOM 932 C CA . GLU A 1 119 ? 22.578 78.899 -11.290 1.00 57.44 119 GLU A CA 1
ATOM 933 C C . GLU A 1 119 ? 22.077 79.573 -12.590 1.00 57.44 119 GLU A C 1
ATOM 935 O O . GLU A 1 119 ? 20.902 79.950 -12.663 1.00 57.44 119 GLU A O 1
ATOM 940 N N . PRO A 1 120 ? 22.936 79.775 -13.613 1.00 52.16 120 PRO A N 1
ATOM 941 C CA . PRO A 1 120 ? 22.547 80.430 -14.860 1.00 52.16 120 PRO A CA 1
ATOM 942 C C . PRO A 1 120 ? 21.675 79.512 -15.730 1.00 52.16 120 PRO A C 1
ATOM 944 O O . PRO A 1 120 ? 21.998 78.347 -15.967 1.00 52.16 120 PRO A O 1
ATOM 947 N N . GLN A 1 121 ? 20.565 80.056 -16.234 1.00 56.72 121 GLN A N 1
ATOM 948 C CA . GLN A 1 121 ? 19.613 79.347 -17.091 1.00 56.72 121 GLN A CA 1
ATOM 949 C C . GLN A 1 121 ? 20.227 79.082 -18.474 1.00 56.72 121 GLN A C 1
ATOM 951 O O . GLN A 1 121 ? 20.487 80.016 -19.230 1.00 56.72 121 GLN A O 1
ATOM 956 N N . LYS A 1 122 ? 20.449 77.809 -18.827 1.00 53.94 122 LYS A N 1
ATOM 957 C CA . LYS A 1 122 ? 20.818 77.420 -20.198 1.00 53.94 122 LYS A CA 1
ATOM 958 C C . LYS A 1 122 ? 19.567 77.353 -21.077 1.00 53.94 122 LYS A C 1
ATOM 960 O O . LYS A 1 122 ? 18.609 76.649 -20.762 1.00 53.94 122 LYS A O 1
ATOM 965 N N . THR A 1 123 ? 19.601 78.108 -22.169 1.00 52.16 123 THR A N 1
ATOM 966 C CA . THR A 1 123 ? 18.589 78.186 -23.224 1.00 52.16 123 THR A CA 1
ATOM 967 C C . THR A 1 123 ? 18.509 76.877 -24.017 1.00 52.16 123 THR A C 1
ATOM 969 O O . THR A 1 123 ? 19.522 76.228 -24.277 1.00 52.16 123 THR A O 1
ATOM 972 N N . LYS A 1 124 ? 17.287 76.468 -24.386 1.00 50.94 124 LYS A N 1
ATOM 973 C CA . LYS A 1 124 ? 17.039 75.335 -25.292 1.00 50.94 124 LYS A CA 1
ATOM 974 C C . LYS A 1 124 ? 17.417 75.736 -26.726 1.00 50.94 124 LYS A C 1
ATOM 976 O O . LYS A 1 124 ? 16.979 76.805 -27.146 1.00 50.94 124 LYS A O 1
ATOM 981 N N . PRO A 1 125 ? 18.160 74.915 -27.484 1.00 50.09 125 PRO A N 1
ATOM 982 C CA . PRO A 1 125 ? 18.259 75.087 -28.926 1.00 50.09 125 PRO A CA 1
ATOM 983 C C . PRO A 1 125 ? 16.993 74.554 -29.613 1.00 50.09 125 PRO A C 1
ATOM 985 O O . PRO A 1 125 ? 16.487 73.486 -29.263 1.00 50.09 125 PRO A O 1
ATOM 988 N N . THR A 1 126 ? 16.490 75.343 -30.558 1.00 51.28 126 THR A N 1
ATOM 989 C CA . THR A 1 126 ? 15.375 75.039 -31.457 1.00 51.28 126 THR A CA 1
ATOM 990 C C . THR A 1 126 ? 15.961 74.707 -32.824 1.00 51.28 126 THR A C 1
ATOM 992 O O . THR A 1 126 ? 16.627 75.569 -33.390 1.00 51.28 126 THR A O 1
ATOM 995 N N . GLU A 1 127 ? 15.753 73.473 -33.279 1.00 43.91 127 GLU A N 1
ATOM 996 C CA . GLU A 1 127 ? 15.365 73.013 -34.633 1.00 43.91 127 GLU A CA 1
ATOM 997 C C . GLU A 1 127 ? 15.603 71.502 -34.749 1.00 43.91 127 GLU A C 1
ATOM 999 O O . GLU A 1 127 ? 16.712 71.037 -34.399 1.00 43.91 127 GLU A O 1
#

Sequence (127 aa):
SRGHSGSYSTSEQQAARDLLTPDEVRLLPEGKAVLFVRGERPVIDNKYDLLRHPCIRFTEDGGAPSYDYTAAGQAADDLPGDAANWELLDMDDFLPQAKRPQPPFRTIPNKTRRRSAHEPQKTKPTE

Foldseek 3Di:
DPPPDDDDDPDPVVDDDDPADVVRVVVPPPQWDWDDDPPDDIDIDGDDDLCPDPVNCCDVNNVHDPDDLVPPPCSVVPDPDDPVPDDDDDPVNVPPPDDDPDPPDDPDPPPPPPDDPDDDDDDDDDD

pLDDT: mean 75.03, std 14.88, range [43.91, 94.12]

Secondary structure (DSSP, 8-state):
-----------TTTS---SS-HHHHHTS-TTEEEE--TTSPPEEEEPP-GGG-TTGGGSGGGTPPP--TTSSTTTTTSSSS-GGG-----TTTTS--------SS-----------TT---PPPPP-